Protein AF-A0A3M0X3R6-F1 (afdb_monomer_lite)

Radius of gyration: 21.91 Å; chains: 1; bounding box: 37×31×59 Å

Foldseek 3Di:
DFDWDKDKDKFKAQPVPRHGADFQVVVCVVPVDRLVRSVVRCVVVVHDGPSDIDIDIDIDIHTDDDPDDPDDDDLCCQQAPVHPDPVVVVPHDPVVNCVSHPDD

Secondary structure (DSSP, 8-state):
---EEEEEEEEEE-TTT-PBPP--HHHHHHH--HHHHHHHHHHHHT----S--EEEEEEEEEE--S---SSPPPHHHHHSTT-S--TTTTT--HHHHHHHT---

pLDDT: mean 94.92, std 5.3, range [57.5, 98.25]

Structure (mmCIF, N/CA/C/O backbone):
data_AF-A0A3M0X3R6-F1
#
_entry.id   AF-A0A3M0X3R6-F1
#
loop_
_atom_site.group_PDB
_atom_site.id
_atom_site.type_symbol
_atom_site.label_atom_id
_atom_site.label_alt_id
_atom_site.label_comp_id
_atom_site.label_asym_id
_atom_site.label_entity_id
_atom_site.label_seq_id
_atom_site.pdbx_PDB_ins_code
_atom_site.Cartn_x
_atom_site.Cartn_y
_atom_site.Cartn_z
_atom_site.occupancy
_atom_site.B_iso_or_equiv
_atom_site.auth_seq_id
_atom_site.auth_comp_id
_atom_site.auth_asym_id
_atom_site.auth_atom_id
_atom_site.pdbx_PDB_model_num
ATOM 1 N N . ILE A 1 1 ? 15.695 2.753 -9.890 1.00 92.12 1 ILE A N 1
ATOM 2 C CA . ILE A 1 1 ? 14.445 1.977 -10.083 1.00 92.12 1 ILE A CA 1
ATOM 3 C C . ILE A 1 1 ? 14.528 0.767 -9.162 1.00 92.12 1 ILE A C 1
ATOM 5 O O . ILE A 1 1 ? 15.503 0.037 -9.269 1.00 92.12 1 ILE A O 1
ATOM 9 N N . TYR A 1 2 ? 13.578 0.590 -8.241 1.00 94.44 2 TYR A N 1
ATOM 10 C CA . TYR A 1 2 ? 13.553 -0.523 -7.279 1.00 94.44 2 TYR A CA 1
ATOM 11 C C . TYR A 1 2 ? 12.174 -1.198 -7.283 1.00 94.44 2 TYR A C 1
ATOM 13 O O . TYR A 1 2 ? 11.183 -0.509 -7.530 1.00 94.44 2 TYR A O 1
ATOM 21 N N . PRO A 1 3 ? 12.083 -2.513 -7.010 1.00 94.25 3 PRO A N 1
ATOM 22 C CA . PRO A 1 3 ? 10.807 -3.213 -6.950 1.00 94.25 3 PRO A CA 1
ATOM 23 C C . PRO A 1 3 ? 10.100 -2.992 -5.605 1.00 94.25 3 PRO A C 1
ATOM 25 O O . PRO A 1 3 ? 10.687 -3.159 -4.533 1.00 94.25 3 PRO A O 1
ATOM 28 N N . PHE A 1 4 ? 8.804 -2.691 -5.666 1.00 96.69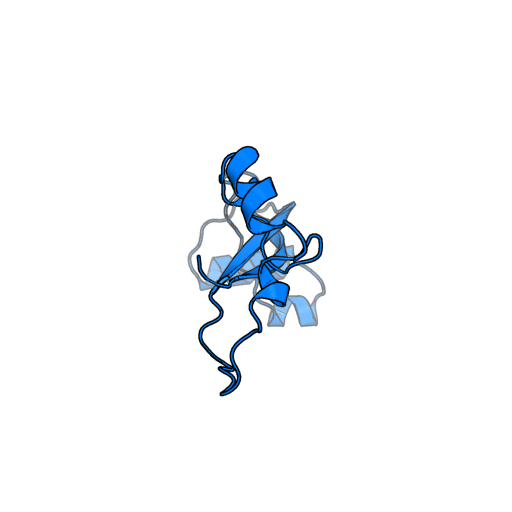 4 PHE A N 1
ATOM 29 C CA . PHE A 1 4 ? 7.925 -2.594 -4.503 1.00 96.69 4 PHE A CA 1
ATOM 30 C C . PHE A 1 4 ? 6.688 -3.468 -4.705 1.00 96.69 4 PHE A C 1
ATOM 32 O O . PHE A 1 4 ? 6.112 -3.512 -5.791 1.00 96.69 4 PHE A O 1
ATOM 39 N N . LYS A 1 5 ? 6.247 -4.135 -3.638 1.00 96.62 5 LYS A N 1
ATOM 40 C CA . LYS A 1 5 ? 4.929 -4.756 -3.555 1.00 96.62 5 LYS A CA 1
ATOM 41 C C . LYS A 1 5 ? 3.915 -3.682 -3.174 1.00 96.62 5 LYS A C 1
ATOM 43 O O . LYS A 1 5 ? 3.994 -3.115 -2.084 1.00 96.62 5 LYS A O 1
ATOM 48 N N . LEU A 1 6 ? 2.958 -3.443 -4.064 1.00 96.75 6 LEU A N 1
ATOM 49 C CA . LEU A 1 6 ? 1.802 -2.593 -3.808 1.00 96.75 6 LEU A CA 1
ATOM 50 C C . LEU A 1 6 ? 0.762 -3.368 -2.995 1.00 96.75 6 LEU A C 1
ATOM 52 O O . LEU A 1 6 ? 0.355 -4.460 -3.389 1.00 96.75 6 LEU A O 1
ATOM 56 N N . THR A 1 7 ? 0.312 -2.799 -1.882 1.00 97.88 7 THR A N 1
ATOM 57 C CA . THR A 1 7 ? -0.769 -3.359 -1.066 1.00 97.88 7 THR A CA 1
ATOM 58 C C . THR A 1 7 ? -1.832 -2.289 -0.843 1.00 97.88 7 THR A C 1
ATOM 60 O O . THR A 1 7 ? -1.527 -1.227 -0.307 1.00 97.88 7 THR A O 1
ATOM 63 N N . ARG A 1 8 ? -3.072 -2.563 -1.261 1.00 97.62 8 ARG A N 1
ATOM 64 C CA . ARG A 1 8 ? -4.239 -1.711 -0.993 1.00 97.62 8 ARG A CA 1
ATOM 65 C C . ARG A 1 8 ? -5.055 -2.339 0.125 1.00 97.62 8 ARG A C 1
ATOM 67 O O . ARG A 1 8 ? -5.419 -3.510 0.029 1.00 97.62 8 ARG A O 1
ATOM 74 N N . VAL A 1 9 ? -5.293 -1.582 1.187 1.00 96.06 9 VAL A N 1
ATOM 75 C CA . VAL A 1 9 ? -6.017 -2.038 2.380 1.00 96.06 9 VAL A CA 1
ATOM 76 C C . VAL A 1 9 ? -7.015 -0.988 2.822 1.00 96.06 9 VAL A C 1
ATOM 78 O O . VAL A 1 9 ? -6.779 0.202 2.656 1.00 96.06 9 VAL A O 1
ATOM 81 N N . VAL A 1 10 ? -8.116 -1.430 3.421 1.00 96.31 10 VAL A N 1
ATOM 82 C CA . VAL A 1 10 ? -9.063 -0.543 4.097 1.00 96.31 10 VAL A CA 1
ATOM 83 C C . VAL A 1 10 ? -8.79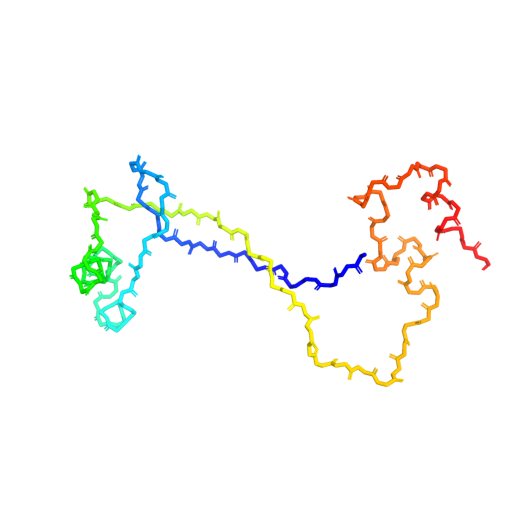7 -0.633 5.591 1.00 96.31 10 VAL A C 1
ATOM 85 O O . VAL A 1 10 ? -8.890 -1.718 6.164 1.00 96.31 10 VAL A O 1
ATOM 88 N N . LEU A 1 11 ? -8.454 0.492 6.211 1.00 96.75 11 LEU A N 1
ATOM 89 C CA . LEU A 1 11 ? -8.145 0.580 7.637 1.00 96.75 11 LEU A CA 1
ATOM 90 C C . LEU A 1 11 ? -9.068 1.596 8.325 1.00 96.75 11 LEU A C 1
ATOM 92 O O . LEU A 1 11 ? -9.545 2.523 7.661 1.00 96.75 11 LEU A O 1
ATOM 96 N N . PRO A 1 12 ? -9.348 1.429 9.631 1.00 97.19 12 PRO A N 1
ATOM 97 C CA . PRO A 1 12 ? -10.056 2.442 10.392 1.00 97.19 12 PRO A CA 1
ATOM 98 C C . PRO A 1 12 ? -9.150 3.651 10.628 1.00 97.19 12 PRO A C 1
ATOM 100 O O . PRO A 1 12 ? -7.980 3.505 10.991 1.00 97.19 12 PRO A O 1
ATOM 103 N N . VAL A 1 13 ? -9.704 4.844 10.456 1.00 97.50 13 VAL A N 1
ATOM 104 C CA . VAL A 1 13 ? -9.031 6.105 10.777 1.00 97.50 13 VAL A CA 1
ATOM 105 C C . VAL A 1 13 ? -9.891 6.948 11.702 1.00 97.50 13 VAL A C 1
ATOM 107 O O . VAL A 1 13 ? -11.117 6.819 11.698 1.00 97.50 13 VAL A O 1
ATOM 110 N N . ASP A 1 14 ? -9.249 7.794 12.497 1.00 97.06 14 ASP A N 1
ATOM 111 C CA . ASP A 1 14 ? -9.943 8.809 13.280 1.00 97.06 14 ASP A CA 1
ATOM 112 C C . ASP A 1 14 ? -10.317 9.973 12.346 1.00 97.06 14 ASP A C 1
ATOM 114 O O . ASP A 1 14 ? -9.422 10.572 11.743 1.00 97.06 14 ASP A O 1
ATOM 118 N N . PRO A 1 15 ? -11.608 10.301 12.174 1.00 96.88 15 PRO A N 1
ATOM 119 C CA . PRO A 1 15 ? -12.020 11.345 11.240 1.00 96.88 15 PRO A CA 1
ATOM 120 C C . PRO A 1 15 ? -11.568 12.751 11.662 1.00 96.88 15 PRO A C 1
ATOM 122 O O . PRO A 1 15 ? -11.547 13.647 10.821 1.00 96.88 15 PRO A O 1
ATOM 125 N N . GLU A 1 16 ? -11.206 12.975 12.931 1.00 95.81 16 GLU A N 1
ATOM 126 C CA . GLU A 1 16 ? -10.813 14.310 13.402 1.00 95.81 16 GLU A CA 1
ATOM 127 C C . GLU A 1 16 ? -9.377 14.681 13.014 1.00 95.81 16 GLU A C 1
ATOM 129 O O . GLU A 1 16 ? -9.102 15.841 12.712 1.00 95.81 16 GLU A O 1
ATOM 134 N N . ASN A 1 17 ? -8.459 13.712 12.994 1.00 94.00 17 ASN A N 1
ATOM 135 C CA . ASN A 1 17 ? -7.042 13.951 12.689 1.00 94.00 17 ASN A CA 1
ATOM 136 C C . ASN A 1 17 ? -6.520 13.143 11.483 1.00 94.00 17 ASN A C 1
ATOM 138 O O . ASN A 1 17 ? -5.412 13.388 11.008 1.00 94.00 17 ASN A O 1
ATOM 142 N N . GLY A 1 18 ? -7.311 12.205 10.957 1.00 93.38 18 GLY A N 1
ATOM 143 C CA . GLY A 1 18 ? -6.969 11.361 9.815 1.00 93.38 18 GLY A CA 1
ATOM 144 C C . GLY A 1 18 ? -5.965 10.243 10.113 1.00 93.38 18 GLY A C 1
ATOM 145 O O . GLY A 1 18 ? -5.514 9.583 9.171 1.00 93.38 18 GLY A O 1
ATOM 146 N N . GLU A 1 19 ? -5.596 10.021 11.377 1.00 94.62 19 GLU A N 1
ATOM 147 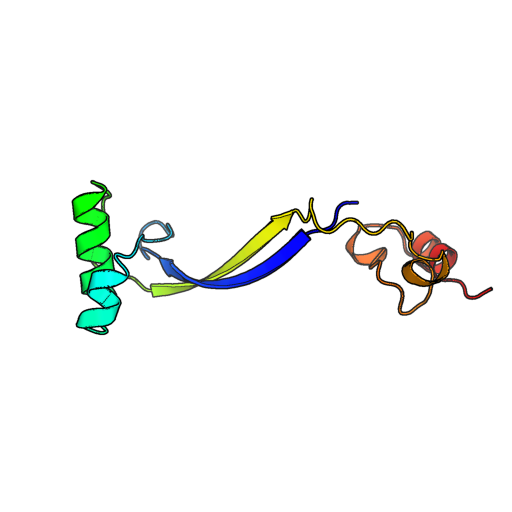C CA . GLU A 1 19 ? -4.642 8.989 11.774 1.00 94.62 19 GLU A CA 1
ATOM 148 C C . GLU A 1 19 ? -5.246 7.586 11.697 1.00 94.62 19 GLU A C 1
ATOM 150 O O . GLU A 1 19 ? -6.415 7.360 12.007 1.00 94.62 19 GLU A O 1
ATOM 155 N N . VAL A 1 20 ? -4.413 6.606 11.338 1.00 96.50 20 VAL A N 1
ATOM 156 C CA . VAL A 1 20 ? -4.795 5.190 11.372 1.00 96.50 20 VAL A CA 1
ATOM 157 C C . VAL A 1 20 ? -4.951 4.728 12.816 1.00 96.50 20 VAL A C 1
ATOM 159 O O . VAL A 1 20 ? -4.015 4.809 13.621 1.00 96.50 20 VAL A O 1
ATOM 162 N N . LEU A 1 21 ? -6.130 4.190 13.121 1.00 97.44 21 LEU A N 1
ATOM 163 C CA . LEU A 1 21 ? -6.469 3.685 14.441 1.00 97.44 21 LEU A CA 1
ATOM 164 C C . LEU A 1 21 ? -5.970 2.243 14.615 1.00 97.44 21 LEU A C 1
ATOM 166 O O . LEU A 1 21 ? -6.170 1.399 13.735 1.00 97.44 21 LEU A O 1
ATOM 170 N N . PRO A 1 22 ? -5.325 1.921 15.750 1.00 97.12 22 PRO A N 1
ATOM 171 C CA . PRO A 1 22 ? -4.948 0.551 16.053 1.00 97.12 22 PRO A CA 1
ATOM 172 C C . PRO A 1 22 ? -6.193 -0.280 16.388 1.00 97.12 22 PRO A C 1
ATOM 174 O O . PRO A 1 22 ? -7.181 0.233 16.905 1.00 97.12 22 PRO A O 1
ATOM 177 N N . MET A 1 23 ? -6.127 -1.592 16.157 1.00 97.12 23 MET A N 1
ATOM 178 C CA . MET A 1 23 ? -7.195 -2.526 16.522 1.00 97.12 23 MET A CA 1
ATOM 179 C C . MET A 1 23 ? -6.651 -3.702 17.326 1.00 97.12 23 MET A C 1
ATOM 181 O O . MET A 1 23 ? -5.658 -4.328 16.948 1.00 97.12 23 MET A O 1
ATOM 185 N N . LYS A 1 24 ? -7.358 -4.080 18.395 1.00 97.56 24 LYS A N 1
ATOM 186 C CA . LYS A 1 24 ? -7.105 -5.330 19.110 1.00 97.56 24 LYS A CA 1
ATOM 187 C C . LYS A 1 24 ? -7.853 -6.461 18.410 1.00 97.56 24 LYS A C 1
ATOM 189 O O . LYS A 1 24 ? -9.015 -6.727 18.711 1.00 97.56 24 LYS A O 1
ATOM 194 N N . LEU A 1 25 ? -7.180 -7.152 17.488 1.00 96.94 25 LEU A N 1
ATOM 195 C CA . LEU A 1 25 ? -7.807 -8.203 16.673 1.00 96.94 25 LEU A CA 1
ATOM 196 C C . LEU A 1 25 ? -8.456 -9.320 17.505 1.00 96.94 25 LEU A C 1
ATOM 198 O O . LEU A 1 25 ? -9.491 -9.840 17.112 1.00 96.94 25 LEU A O 1
ATOM 202 N N . SER A 1 26 ? -7.922 -9.649 18.686 1.00 97.50 26 SER A N 1
ATOM 203 C CA . SER A 1 26 ? -8.534 -10.655 19.567 1.00 97.50 26 SER A CA 1
ATOM 204 C C . SER A 1 26 ? -9.880 -10.233 20.165 1.00 97.50 26 SER A C 1
ATOM 206 O O . SER A 1 26 ? -10.666 -11.104 20.529 1.00 97.50 26 SER A O 1
ATOM 208 N N . VAL A 1 27 ? -10.156 -8.930 20.279 1.00 98.00 27 VAL A N 1
ATOM 209 C CA . VAL A 1 27 ? -11.484 -8.417 20.651 1.00 98.00 27 VAL A CA 1
ATOM 210 C C . VAL A 1 27 ? -12.405 -8.499 19.445 1.00 98.00 27 VAL A C 1
ATOM 212 O O . VAL A 1 27 ? -13.471 -9.097 19.546 1.00 98.00 27 VAL A O 1
ATOM 215 N N . TYR A 1 28 ? -11.944 -8.009 18.291 1.00 97.56 28 TYR A N 1
ATOM 216 C CA . TYR A 1 28 ? -12.711 -8.062 17.047 1.00 97.56 28 TYR A CA 1
ATOM 217 C C . TYR A 1 28 ? -13.136 -9.491 16.683 1.00 97.56 28 TYR A C 1
ATOM 219 O O . TYR A 1 28 ? -14.298 -9.726 16.382 1.00 97.56 28 TYR A O 1
ATOM 227 N N . TYR A 1 29 ? -12.241 -10.477 16.780 1.00 97.81 29 TYR A N 1
ATOM 228 C CA . TYR A 1 29 ? -12.571 -11.875 16.479 1.00 97.81 29 TYR A CA 1
ATOM 229 C C . TYR A 1 29 ? -13.570 -12.509 17.455 1.00 97.81 29 TYR A C 1
ATOM 231 O O . TYR A 1 29 ? -14.126 -13.557 17.139 1.00 97.81 29 TYR A O 1
ATOM 239 N N . LYS A 1 30 ? -13.807 -11.904 18.625 1.00 97.44 30 LYS A N 1
ATOM 240 C CA . LYS A 1 30 ? -14.820 -12.366 19.584 1.00 97.44 30 LYS A CA 1
ATOM 241 C C . LYS A 1 30 ? -16.152 -11.638 19.428 1.00 97.44 30 LYS A C 1
ATOM 243 O O . LYS A 1 30 ? -17.186 -12.279 19.561 1.00 97.44 30 LYS A O 1
ATOM 248 N N . SER A 1 31 ? -16.132 -10.324 19.195 1.00 96.69 31 SER A N 1
ATOM 249 C CA . SER A 1 31 ? -17.347 -9.496 19.165 1.00 96.69 31 SER A CA 1
ATOM 250 C C . SER A 1 31 ? -17.867 -9.192 17.760 1.00 96.69 31 SER A C 1
ATOM 252 O O . SER A 1 31 ? -19.052 -8.929 17.596 1.00 96.69 31 SER A O 1
ATOM 254 N N . GLY A 1 32 ? -16.994 -9.181 16.751 1.00 95.94 32 GLY A N 1
ATOM 255 C CA . GLY A 1 32 ? -17.282 -8.634 15.424 1.00 95.94 32 GLY A CA 1
ATOM 256 C C . GLY A 1 32 ? -17.353 -7.101 15.376 1.00 95.94 32 GLY A C 1
ATOM 257 O O . GLY A 1 32 ? -17.580 -6.544 14.302 1.00 95.94 32 GLY A O 1
ATOM 258 N N . ASP A 1 33 ? -17.133 -6.409 16.500 1.00 96.94 33 ASP A N 1
ATOM 259 C CA . ASP A 1 33 ? -17.259 -4.954 16.615 1.00 96.94 33 ASP A CA 1
ATOM 260 C C . ASP A 1 33 ? -15.891 -4.259 16.484 1.00 96.94 33 ASP A C 1
ATOM 262 O O . ASP A 1 33 ? -14.936 -4.537 17.217 1.00 96.94 33 ASP A O 1
ATOM 266 N N . VAL A 1 34 ? -15.787 -3.351 15.511 1.00 96.44 34 VAL A N 1
ATOM 267 C CA . VAL A 1 34 ? -14.561 -2.589 15.227 1.00 96.44 34 VAL A CA 1
ATOM 268 C C . VAL A 1 34 ? -14.309 -1.517 16.290 1.00 96.44 34 VAL A C 1
ATOM 270 O O . VAL A 1 34 ? -13.161 -1.311 16.681 1.00 96.44 34 VAL A O 1
ATOM 273 N N . SER A 1 35 ? -15.359 -0.865 16.786 1.00 97.31 35 SER A N 1
ATOM 274 C CA . SER A 1 35 ? -15.271 0.202 17.786 1.00 97.31 35 SER A CA 1
ATOM 275 C C . SER A 1 35 ? -14.741 -0.333 19.115 1.00 97.31 35 SER A C 1
ATOM 277 O O . SER A 1 35 ? -13.853 0.280 19.702 1.00 97.31 35 SER A O 1
ATOM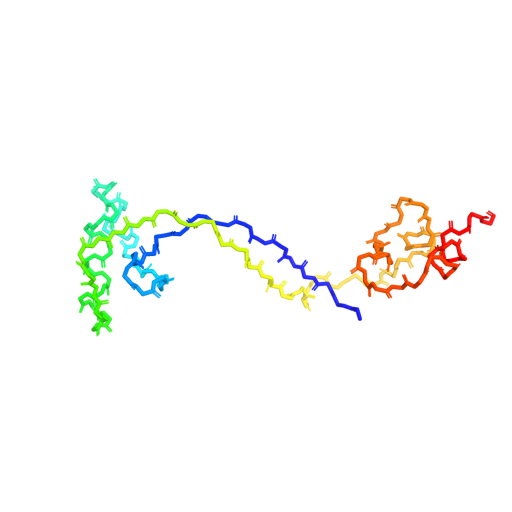 279 N N . ASP A 1 36 ? -15.199 -1.507 19.558 1.00 97.38 36 ASP A N 1
ATOM 280 C CA . ASP A 1 36 ? -14.683 -2.169 20.763 1.00 97.38 36 ASP A CA 1
ATOM 281 C C . ASP A 1 36 ? -13.201 -2.540 20.621 1.00 97.38 36 ASP A C 1
ATOM 283 O O . ASP A 1 36 ? -12.399 -2.352 21.545 1.00 97.38 36 ASP A O 1
ATOM 287 N N . ALA A 1 37 ? -12.812 -3.036 19.443 1.00 98.25 37 ALA A N 1
ATOM 288 C CA . ALA A 1 37 ? -11.431 -3.399 19.151 1.00 98.25 37 ALA A CA 1
ATOM 289 C C . ALA A 1 37 ? -10.497 -2.179 19.111 1.00 98.25 37 ALA A C 1
ATOM 291 O O . ALA A 1 37 ? -9.366 -2.270 19.601 1.00 98.25 37 ALA A O 1
ATOM 292 N N . ILE A 1 38 ? -10.960 -1.051 18.560 1.00 98.06 38 ILE A N 1
ATOM 293 C CA . ILE A 1 38 ? -10.242 0.231 18.565 1.00 98.06 38 ILE A CA 1
ATOM 294 C C . ILE A 1 38 ? -10.137 0.761 19.991 1.00 98.06 38 ILE A C 1
ATOM 296 O O . ILE A 1 38 ? -9.034 1.031 20.462 1.00 98.06 38 ILE A O 1
ATOM 300 N N . LYS A 1 39 ? -11.263 0.838 20.713 1.00 97.62 39 LYS A N 1
ATOM 301 C CA . LYS A 1 39 ? -11.318 1.321 22.098 1.00 97.62 39 LYS A CA 1
ATOM 302 C C . LYS A 1 39 ? -10.296 0.605 22.968 1.00 97.62 39 LYS A C 1
ATOM 304 O O . LYS A 1 39 ? -9.503 1.253 23.649 1.00 97.62 39 LYS A O 1
ATOM 309 N N . LYS A 1 40 ? -10.283 -0.731 22.910 1.00 98.06 40 LYS A N 1
ATOM 310 C CA . LYS A 1 40 ? -9.356 -1.553 23.690 1.00 98.06 40 LYS A CA 1
ATOM 311 C C . LYS A 1 40 ? -7.899 -1.310 23.297 1.00 98.06 40 LYS A C 1
ATOM 313 O O . LYS A 1 40 ? -7.054 -1.207 24.182 1.00 98.06 40 LYS A O 1
ATOM 318 N N . ALA A 1 41 ? -7.598 -1.202 22.003 1.00 97.81 41 ALA A N 1
ATOM 319 C CA . ALA A 1 41 ? -6.238 -0.943 21.536 1.00 97.81 41 ALA A CA 1
ATOM 320 C C . ALA A 1 41 ? -5.736 0.451 21.934 1.00 97.81 41 ALA A C 1
ATOM 322 O O . ALA A 1 41 ? -4.626 0.567 22.444 1.00 97.81 41 ALA A O 1
ATOM 323 N N . CYS A 1 42 ? -6.549 1.493 21.752 1.00 97.12 42 CYS A N 1
ATOM 324 C CA . CYS A 1 42 ? -6.198 2.858 22.139 1.00 97.12 42 CYS A CA 1
ATOM 325 C C . CYS A 1 42 ? -5.967 2.974 23.651 1.00 97.12 42 CYS A C 1
ATOM 327 O O . CYS A 1 42 ? -4.969 3.557 24.066 1.00 97.12 42 CYS A O 1
ATOM 329 N N . GLN A 1 43 ? -6.820 2.343 24.469 1.00 97.00 43 GLN A N 1
ATOM 330 C CA . GLN A 1 43 ? -6.640 2.283 25.924 1.00 97.00 43 GLN A CA 1
ATOM 331 C C . GLN A 1 43 ? -5.332 1.587 26.333 1.00 97.00 43 GLN A C 1
ATOM 333 O O . GLN A 1 43 ? -4.620 2.099 27.190 1.00 97.00 43 GLN A O 1
ATOM 338 N N . GLU A 1 44 ? -4.996 0.441 25.729 1.00 97.81 44 GLU A N 1
ATOM 339 C CA . GLU A 1 44 ? -3.761 -0.301 26.043 1.00 97.81 44 GLU A CA 1
ATOM 340 C C . GLU A 1 44 ? -2.491 0.424 25.577 1.00 97.81 44 GLU A C 1
ATOM 342 O O . GLU A 1 44 ? -1.453 0.314 26.223 1.00 97.81 44 GLU A O 1
ATOM 347 N N . LEU A 1 45 ? -2.568 1.161 24.466 1.00 97.06 45 LEU A N 1
ATOM 348 C CA . LEU A 1 45 ? -1.440 1.895 23.887 1.00 97.06 45 LEU A CA 1
ATOM 349 C C . LEU A 1 45 ? -1.314 3.334 24.408 1.00 97.06 45 LEU A C 1
ATOM 351 O O . LEU A 1 45 ? -0.394 4.038 23.999 1.00 97.06 45 LEU A O 1
ATOM 355 N N . GLY A 1 46 ? -2.240 3.795 25.256 1.00 95.56 46 GLY A N 1
ATOM 356 C CA . GLY A 1 46 ? -2.287 5.187 25.711 1.00 95.56 46 GLY A CA 1
ATOM 357 C C . GLY A 1 46 ? -2.494 6.192 24.572 1.00 95.56 46 GLY A C 1
ATOM 358 O O . GLY A 1 46 ? -2.017 7.322 24.657 1.00 95.56 46 GLY A O 1
ATOM 359 N N . ARG A 1 47 ? -3.162 5.783 23.485 1.00 94.81 47 ARG A N 1
ATOM 360 C CA . ARG A 1 47 ? -3.423 6.638 22.320 1.00 94.81 47 ARG A CA 1
ATOM 361 C C . ARG A 1 47 ? -4.762 7.372 22.468 1.00 94.81 47 ARG A C 1
ATOM 363 O O . ARG A 1 47 ? -5.754 6.723 22.809 1.00 94.81 47 ARG A O 1
ATOM 370 N N . PRO A 1 48 ? -4.821 8.687 22.188 1.00 93.06 48 PRO A N 1
ATOM 371 C CA . PRO A 1 48 ? -6.084 9.413 22.142 1.00 93.06 48 PRO A CA 1
ATOM 372 C C . PRO A 1 48 ? -6.948 8.914 20.977 1.00 93.06 48 PRO A C 1
ATOM 374 O O . PRO A 1 48 ? -6.434 8.477 19.949 1.00 93.06 48 PRO A O 1
ATOM 377 N N . TRP A 1 49 ? -8.266 8.971 21.154 1.00 95.19 49 TRP A N 1
ATOM 378 C CA . TRP A 1 49 ? -9.247 8.605 20.136 1.00 95.19 49 TRP A CA 1
ATOM 379 C C . TRP A 1 49 ? -10.498 9.472 20.296 1.00 95.19 49 TRP A C 1
ATOM 381 O O . TRP A 1 49 ? -11.013 9.583 21.410 1.00 95.19 49 TRP A O 1
ATOM 391 N N . SER A 1 50 ? -11.008 10.037 19.198 1.00 95.38 50 SER A N 1
ATOM 392 C CA . SER A 1 50 ? -12.227 10.868 19.170 1.00 95.38 50 SER A CA 1
ATOM 393 C C . SER A 1 50 ? -13.519 10.112 19.512 1.00 95.38 50 SER A C 1
ATOM 395 O O . SER A 1 50 ? -14.582 10.709 19.687 1.00 95.38 50 SER A O 1
ATOM 397 N N . GLY A 1 51 ? -13.460 8.779 19.588 1.00 95.94 51 GLY A N 1
ATOM 398 C CA . GLY A 1 51 ? -14.628 7.917 19.783 1.00 95.94 51 GLY A CA 1
ATOM 399 C C . GLY A 1 51 ? -15.385 7.603 18.489 1.00 95.94 51 GLY A C 1
ATOM 400 O O . GLY A 1 51 ? -16.386 6.889 18.531 1.00 95.94 51 GLY A O 1
ATOM 401 N N . LYS A 1 52 ? -14.912 8.096 17.337 1.00 97.06 52 LYS A N 1
ATOM 402 C CA . LYS A 1 52 ? -15.458 7.797 16.007 1.00 97.06 52 LYS A CA 1
ATOM 403 C C . LYS A 1 52 ? -14.393 7.168 15.123 1.00 97.06 52 LYS A C 1
ATOM 405 O O . LYS A 1 52 ? -13.200 7.370 15.323 1.00 97.06 52 LYS A O 1
ATOM 410 N N . TRP A 1 53 ? -14.823 6.402 14.133 1.00 97.62 53 TRP A N 1
ATOM 411 C CA . TRP A 1 53 ? -13.925 5.884 13.112 1.00 97.62 53 TRP A CA 1
ATOM 412 C C . TRP A 1 53 ? -14.635 5.825 11.767 1.00 97.62 53 TRP A C 1
ATOM 414 O O . TRP A 1 53 ? -15.856 5.680 11.698 1.00 97.62 53 TRP A O 1
ATOM 424 N N . GLU A 1 54 ? -13.851 5.899 10.701 1.00 97.75 54 GLU A N 1
ATOM 425 C CA . GLU A 1 54 ? -14.319 5.660 9.341 1.00 97.75 54 GLU A CA 1
ATOM 426 C C . GLU A 1 54 ? -13.368 4.729 8.591 1.00 97.75 54 GLU A C 1
ATOM 428 O O . GLU A 1 54 ? -12.214 4.530 8.976 1.00 97.75 54 GLU A O 1
ATOM 433 N N . LYS A 1 55 ? -13.865 4.125 7.513 1.00 97.50 55 LYS A N 1
ATOM 434 C CA . LYS A 1 55 ? -13.057 3.294 6.622 1.00 97.50 55 LYS A CA 1
ATOM 435 C C . LYS A 1 55 ? -12.298 4.191 5.656 1.00 97.50 55 LYS A C 1
ATOM 437 O O . LYS A 1 55 ? -12.923 4.966 4.940 1.00 97.50 55 LYS A O 1
ATOM 442 N N . LYS A 1 56 ? -10.986 4.000 5.548 1.00 97.38 56 LYS A N 1
ATOM 443 C CA . LYS A 1 56 ? -10.167 4.669 4.536 1.00 97.38 56 LYS A CA 1
ATOM 444 C C . LYS A 1 56 ? -9.319 3.665 3.774 1.00 97.38 56 LYS A C 1
ATOM 446 O O . LYS A 1 56 ? -8.684 2.801 4.379 1.00 97.38 56 LYS A O 1
ATOM 451 N N . GLU A 1 57 ? -9.314 3.775 2.448 1.00 97.25 57 GLU A N 1
ATOM 452 C CA . GLU A 1 57 ? -8.378 3.026 1.611 1.00 97.25 57 GLU A CA 1
ATOM 453 C C . GLU A 1 57 ? -6.980 3.638 1.732 1.00 97.25 57 GLU A C 1
ATOM 455 O O . GLU A 1 57 ? -6.790 4.848 1.602 1.00 97.25 57 GLU A O 1
ATOM 460 N N . ILE A 1 58 ? -5.995 2.788 1.998 1.00 95.44 58 ILE A N 1
ATOM 461 C CA . ILE A 1 58 ? -4.597 3.151 2.170 1.00 95.44 58 ILE A CA 1
ATOM 462 C C . ILE A 1 58 ? -3.762 2.287 1.235 1.00 95.44 58 ILE A C 1
ATOM 464 O O . ILE A 1 58 ? -3.944 1.071 1.132 1.00 95.44 58 ILE A O 1
ATOM 468 N N . THR A 1 59 ? -2.820 2.938 0.559 1.00 96.88 59 THR A N 1
ATOM 469 C CA . THR A 1 59 ? -1.828 2.279 -0.283 1.00 96.88 59 THR A CA 1
ATOM 470 C C . THR A 1 59 ? -0.503 2.187 0.461 1.00 96.88 59 THR A C 1
ATOM 472 O O . THR A 1 59 ? 0.047 3.197 0.896 1.00 96.88 59 THR A O 1
ATOM 475 N N . LEU A 1 60 ? 0.022 0.971 0.577 1.00 96.38 60 LEU A N 1
ATOM 476 C CA . LEU A 1 60 ? 1.314 0.671 1.180 1.00 96.38 60 LEU A CA 1
ATOM 477 C C . LEU A 1 60 ? 2.273 0.147 0.109 1.00 96.38 60 LEU A C 1
ATOM 479 O O . LEU A 1 60 ? 1.909 -0.707 -0.705 1.00 96.38 60 LEU A O 1
ATOM 483 N N . TYR A 1 61 ? 3.512 0.631 0.151 1.00 96.88 61 TYR A N 1
ATOM 484 C CA . TYR A 1 61 ? 4.605 0.167 -0.697 1.00 96.88 61 TYR A CA 1
ATOM 485 C C . TYR A 1 61 ? 5.634 -0.544 0.174 1.00 96.88 61 TYR A C 1
ATOM 487 O O . TYR A 1 61 ? 6.281 0.074 1.016 1.00 96.88 61 TYR A O 1
ATOM 495 N N . THR A 1 62 ? 5.801 -1.849 -0.028 1.00 97.06 62 THR A N 1
ATOM 496 C CA . THR A 1 62 ? 6.817 -2.636 0.682 1.00 97.06 62 THR A CA 1
ATOM 497 C C . THR A 1 62 ? 7.922 -3.015 -0.286 1.00 97.06 62 THR A C 1
ATOM 499 O O . THR A 1 62 ? 7.654 -3.651 -1.304 1.00 97.06 62 THR A O 1
ATOM 502 N N . GLN A 1 63 ? 9.162 -2.631 0.006 1.00 97.19 63 GLN A N 1
ATOM 503 C CA . GLN A 1 63 ? 10.292 -2.966 -0.858 1.00 97.19 63 GLN A CA 1
ATOM 504 C C . GLN A 1 63 ? 10.496 -4.487 -0.926 1.00 97.19 63 GLN A C 1
ATOM 506 O O . GLN A 1 63 ? 10.435 -5.179 0.093 1.00 97.19 63 GLN A O 1
ATOM 511 N N . ILE A 1 64 ? 10.741 -5.014 -2.127 1.00 95.50 64 ILE A N 1
ATOM 512 C CA . ILE A 1 64 ? 11.022 -6.439 -2.330 1.00 95.50 64 ILE A CA 1
ATOM 513 C C . ILE A 1 64 ? 12.539 -6.641 -2.329 1.00 95.50 64 ILE A C 1
ATOM 515 O O . ILE A 1 64 ? 13.208 -6.291 -3.296 1.00 95.50 64 ILE A O 1
ATOM 519 N N . ASN A 1 65 ? 13.063 -7.227 -1.249 1.00 95.19 65 ASN A N 1
ATOM 520 C CA . ASN A 1 65 ? 14.508 -7.420 -1.038 1.00 95.19 65 ASN A CA 1
ATOM 521 C C . ASN A 1 65 ? 14.936 -8.899 -0.917 1.00 95.19 65 ASN A C 1
ATOM 523 O O . ASN A 1 65 ? 16.120 -9.189 -0.794 1.00 95.19 65 ASN A O 1
ATOM 527 N N . HIS A 1 66 ? 13.988 -9.840 -0.952 1.00 93.44 66 HIS A N 1
ATOM 528 C CA . HIS A 1 66 ? 14.233 -11.285 -0.833 1.00 93.44 66 HIS A CA 1
ATOM 529 C C . HIS A 1 66 ? 13.645 -12.037 -2.038 1.00 93.44 66 HIS A C 1
ATOM 531 O O . HIS A 1 66 ? 12.969 -11.439 -2.872 1.00 93.44 66 HIS A O 1
ATOM 537 N N . SER A 1 67 ? 13.859 -13.358 -2.105 1.00 92.69 67 SER A N 1
ATOM 538 C CA . SER A 1 67 ? 13.481 -14.214 -3.249 1.00 92.69 67 SER A CA 1
ATOM 539 C C . SER A 1 67 ? 14.246 -13.880 -4.536 1.00 92.69 67 SER A C 1
ATOM 541 O O . SER A 1 67 ? 13.679 -13.834 -5.627 1.00 92.69 67 SER A O 1
ATOM 543 N N . VAL A 1 68 ? 15.552 -13.629 -4.402 1.00 92.56 68 VAL A N 1
ATOM 544 C CA . VAL A 1 68 ? 16.442 -13.374 -5.540 1.00 92.56 68 VAL A CA 1
ATOM 545 C C . VAL A 1 68 ? 16.627 -14.662 -6.348 1.00 92.56 68 VAL A C 1
ATOM 547 O O . VAL A 1 68 ? 16.926 -15.717 -5.793 1.00 92.56 68 VAL A O 1
ATOM 550 N N . SER A 1 69 ? 16.459 -14.564 -7.666 1.00 91.25 69 SER A N 1
ATOM 551 C CA . SER A 1 69 ? 16.734 -15.642 -8.619 1.00 91.25 69 SER A CA 1
ATOM 552 C C . SER A 1 69 ? 18.159 -15.524 -9.159 1.00 91.25 69 SER A C 1
ATOM 554 O O . SER A 1 69 ? 18.651 -14.418 -9.373 1.00 91.25 69 SER A O 1
ATOM 556 N N . ASN A 1 70 ? 18.805 -16.657 -9.448 1.00 95.06 70 ASN A N 1
ATOM 557 C CA . ASN A 1 70 ? 20.100 -16.682 -10.140 1.00 95.06 70 ASN A CA 1
ATOM 558 C C . ASN A 1 70 ? 19.988 -16.394 -11.650 1.00 95.06 70 ASN A C 1
ATOM 560 O O . ASN A 1 70 ? 21.003 -16.306 -12.338 1.00 95.06 70 ASN A O 1
ATOM 564 N N . LYS A 1 71 ? 18.765 -16.251 -12.169 1.00 94.69 71 LYS A N 1
ATOM 565 C CA . LYS A 1 71 ? 18.488 -15.843 -13.547 1.00 94.69 71 LYS A CA 1
ATOM 566 C C . LYS A 1 71 ? 18.022 -14.393 -13.568 1.00 94.69 71 LYS A C 1
ATOM 568 O O . LYS A 1 71 ? 17.009 -14.059 -12.952 1.00 94.69 71 LYS A O 1
ATOM 573 N N . GLY A 1 72 ? 18.758 -13.557 -14.298 1.00 90.38 72 GLY A N 1
ATOM 574 C CA . GLY A 1 72 ? 18.322 -12.208 -14.648 1.00 90.38 72 GLY A CA 1
ATOM 575 C C . GLY A 1 72 ? 17.204 -12.226 -15.693 1.00 90.38 72 GLY A C 1
ATOM 576 O O . GLY A 1 72 ? 16.994 -13.232 -16.371 1.00 90.38 72 GLY A O 1
ATOM 577 N N . ARG A 1 73 ? 16.500 -11.100 -15.821 1.00 92.00 73 ARG A N 1
ATOM 578 C CA . ARG A 1 73 ? 15.510 -10.887 -16.885 1.00 92.00 73 ARG A CA 1
ATOM 579 C C . ARG A 1 73 ? 16.203 -10.639 -18.220 1.00 92.00 73 ARG A C 1
ATOM 581 O O . ARG A 1 73 ? 17.245 -9.983 -18.259 1.00 92.00 73 ARG A O 1
ATOM 588 N N . ALA A 1 74 ? 15.614 -11.117 -19.309 1.00 94.62 74 ALA A N 1
ATOM 589 C CA . ALA A 1 74 ? 16.056 -10.761 -20.651 1.00 94.62 74 ALA A CA 1
ATOM 590 C C . ALA A 1 74 ? 15.725 -9.289 -20.965 1.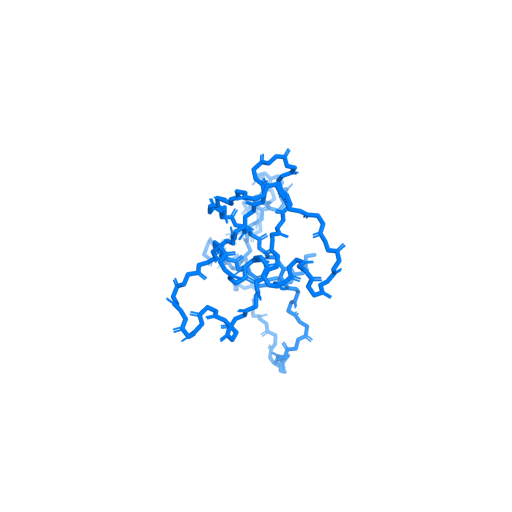00 94.62 74 ALA A C 1
ATOM 592 O O . ALA A 1 74 ? 14.781 -8.718 -20.420 1.00 94.62 74 ALA A O 1
ATOM 593 N N . CYS A 1 75 ? 16.484 -8.654 -21.866 1.00 93.56 75 CYS A N 1
ATOM 594 C CA . CYS A 1 75 ? 16.299 -7.232 -22.186 1.00 93.56 75 CYS A CA 1
ATOM 595 C C . CYS A 1 75 ? 14.869 -6.910 -22.658 1.00 93.56 75 CYS A C 1
ATOM 597 O O . CYS A 1 75 ? 14.299 -5.894 -22.265 1.00 93.56 75 CYS A O 1
ATOM 599 N N . ASN A 1 76 ? 14.268 -7.786 -23.466 1.00 93.62 76 ASN A N 1
ATOM 600 C CA . ASN A 1 76 ? 12.914 -7.617 -23.998 1.00 93.62 76 ASN A CA 1
ATOM 601 C C . ASN A 1 76 ? 11.813 -7.716 -22.930 1.00 93.62 76 ASN A C 1
ATOM 603 O O . ASN A 1 76 ? 10.720 -7.205 -23.157 1.00 93.62 76 ASN A O 1
ATOM 607 N N . GLU A 1 77 ? 12.083 -8.294 -21.755 1.00 94.44 77 GLU A N 1
ATOM 608 C CA . GLU A 1 77 ? 11.131 -8.265 -20.636 1.00 94.44 77 GLU A CA 1
ATOM 609 C C . GLU A 1 77 ? 10.923 -6.845 -20.096 1.00 94.44 77 GLU A C 1
ATOM 611 O O . GLU A 1 77 ? 9.879 -6.564 -19.520 1.00 94.44 77 GLU A O 1
ATOM 616 N N . CYS A 1 78 ? 11.890 -5.940 -20.286 1.00 94.81 78 CYS A N 1
ATOM 617 C CA . CYS A 1 78 ? 11.764 -4.523 -19.930 1.00 94.81 78 CYS A CA 1
ATOM 618 C C . CYS A 1 78 ? 11.488 -3.635 -21.152 1.00 94.81 78 CYS A C 1
ATOM 620 O O . CYS A 1 78 ? 10.737 -2.671 -21.042 1.00 94.81 78 CYS A O 1
ATOM 622 N N . HIS A 1 79 ? 12.106 -3.946 -22.296 1.00 95.12 79 HIS A N 1
ATOM 623 C CA . HIS A 1 79 ? 12.175 -3.093 -23.492 1.00 95.12 79 HIS A CA 1
ATOM 624 C C . HIS A 1 79 ? 11.167 -3.452 -24.600 1.00 95.12 79 HIS A C 1
ATOM 626 O O . HIS A 1 79 ? 11.353 -3.079 -25.754 1.00 95.12 79 HIS A O 1
ATOM 632 N N . SER A 1 80 ? 10.106 -4.189 -24.277 1.00 92.06 80 SER A N 1
ATOM 633 C CA . SER A 1 80 ? 8.970 -4.416 -25.182 1.00 92.06 80 SER A CA 1
ATOM 634 C C . SER A 1 80 ? 7.822 -3.450 -24.878 1.00 92.06 80 SER A C 1
ATOM 636 O O . SER A 1 80 ? 7.816 -2.774 -23.844 1.00 92.06 80 SER A O 1
ATOM 638 N N . LYS A 1 81 ? 6.828 -3.381 -25.773 1.00 88.69 81 LYS A N 1
ATOM 639 C CA . LYS A 1 81 ? 5.596 -2.611 -25.536 1.00 88.69 81 LYS A CA 1
ATOM 640 C C . LYS A 1 81 ? 4.868 -3.093 -24.278 1.00 88.69 81 LYS A C 1
ATOM 642 O O . LYS A 1 81 ? 4.397 -2.267 -23.502 1.00 88.69 81 LYS A O 1
ATOM 647 N N . GLU A 1 82 ? 4.866 -4.404 -24.050 1.00 89.00 82 GLU A N 1
ATOM 648 C CA . GLU A 1 82 ? 4.294 -5.088 -22.886 1.00 89.00 82 GLU A CA 1
ATOM 649 C C . GLU A 1 82 ? 5.335 -5.357 -21.782 1.00 89.00 82 GLU A C 1
ATOM 651 O O . GLU A 1 82 ? 5.109 -6.174 -20.887 1.00 89.00 82 GLU A O 1
ATOM 656 N N . GLY A 1 83 ? 6.492 -4.688 -21.838 1.00 92.88 83 GLY A N 1
ATOM 657 C CA . GLY A 1 83 ? 7.562 -4.863 -20.866 1.00 92.88 83 GLY A CA 1
ATOM 658 C C . GLY A 1 83 ? 7.141 -4.450 -19.454 1.00 92.88 83 GLY A C 1
ATOM 659 O O . GLY A 1 83 ? 6.280 -3.595 -19.256 1.00 92.88 83 GLY A O 1
ATOM 660 N N . VAL A 1 84 ? 7.807 -5.008 -18.442 1.00 94.44 84 VAL A N 1
ATOM 661 C CA . VAL A 1 84 ? 7.510 -4.761 -17.017 1.00 94.44 84 VAL A CA 1
ATOM 662 C C . VAL A 1 84 ? 7.739 -3.309 -16.576 1.00 94.44 84 VAL A C 1
ATOM 664 O O . VAL A 1 84 ? 7.395 -2.938 -15.455 1.00 94.44 84 VAL A O 1
ATOM 667 N N . MET A 1 85 ? 8.354 -2.492 -17.435 1.00 95.06 85 MET A N 1
ATOM 668 C CA . MET A 1 85 ? 8.752 -1.123 -17.149 1.00 95.06 85 MET A CA 1
ATOM 669 C C . MET A 1 85 ? 7.779 -0.118 -17.764 1.00 95.06 85 MET A C 1
ATOM 671 O O . MET A 1 85 ? 7.718 0.071 -18.984 1.00 95.06 85 MET A O 1
ATOM 675 N N . ASP A 1 86 ? 7.078 0.616 -16.903 1.00 95.31 86 ASP A N 1
ATOM 676 C CA . ASP A 1 86 ? 6.337 1.803 -17.314 1.00 95.31 86 ASP A CA 1
ATOM 677 C C . ASP A 1 86 ? 7.245 3.042 -17.334 1.00 95.31 86 ASP A C 1
ATOM 679 O O . ASP A 1 86 ? 7.248 3.859 -16.414 1.00 95.31 86 ASP A O 1
ATOM 683 N N . PHE A 1 87 ? 8.056 3.169 -18.388 1.00 96.12 87 PHE A N 1
ATOM 684 C CA . PHE A 1 87 ? 8.999 4.283 -18.543 1.00 96.12 87 PHE A CA 1
ATOM 685 C C . PHE A 1 87 ? 8.315 5.656 -18.523 1.00 96.12 87 PHE A C 1
ATOM 687 O O . PHE A 1 87 ? 8.887 6.609 -17.997 1.00 96.12 87 PHE A O 1
ATOM 694 N N . LYS A 1 88 ? 7.078 5.755 -19.026 1.00 95.44 88 LYS A N 1
ATOM 695 C CA . LYS A 1 88 ? 6.325 7.012 -19.005 1.00 95.44 88 LYS A CA 1
ATOM 696 C C . LYS A 1 88 ? 5.965 7.405 -17.574 1.00 95.44 88 LYS A C 1
ATOM 698 O O . LYS A 1 88 ? 6.258 8.524 -17.163 1.00 95.44 88 LYS A O 1
ATOM 703 N N . SER A 1 89 ? 5.420 6.475 -16.788 1.00 95.94 89 SER A N 1
ATOM 704 C CA . SER A 1 89 ? 5.112 6.721 -15.368 1.00 95.94 89 SER A CA 1
ATOM 705 C C . SER A 1 89 ? 6.360 6.945 -14.505 1.00 95.94 89 SER A C 1
ATOM 707 O O . SER A 1 89 ? 6.274 7.553 -13.441 1.00 95.94 89 SER A O 1
ATOM 709 N N . LEU A 1 90 ? 7.531 6.495 -14.963 1.00 95.94 90 LEU A N 1
ATOM 710 C CA . LEU A 1 90 ? 8.825 6.788 -14.340 1.00 95.94 90 LEU A CA 1
ATOM 711 C C . LEU A 1 90 ? 9.394 8.168 -14.712 1.00 95.94 90 LEU A C 1
ATOM 713 O O . LEU A 1 90 ? 10.452 8.532 -14.202 1.00 95.94 90 LEU A O 1
ATOM 717 N N . GLY A 1 91 ? 8.717 8.930 -15.576 1.00 97.38 91 GLY A N 1
ATOM 718 C CA . GLY A 1 91 ? 9.105 10.291 -15.949 1.00 97.38 91 GLY A CA 1
ATOM 719 C C . GLY A 1 91 ? 10.092 10.389 -17.115 1.00 97.38 91 GLY A C 1
ATOM 720 O O . GLY A 1 91 ? 10.699 11.442 -17.299 1.00 97.38 91 GLY A O 1
ATOM 721 N N . TYR A 1 92 ? 10.275 9.326 -17.904 1.00 97.12 92 TYR A N 1
ATOM 722 C CA . TYR A 1 92 ? 11.077 9.404 -19.129 1.00 97.12 92 TYR A CA 1
ATOM 723 C C . TYR A 1 92 ? 10.320 10.191 -20.217 1.00 97.12 92 TYR A C 1
ATOM 725 O O . TYR A 1 92 ? 9.099 10.042 -20.322 1.00 97.12 92 TYR A O 1
ATOM 733 N N . PRO A 1 93 ? 11.013 10.995 -21.048 1.00 97.81 93 PRO A N 1
ATOM 734 C CA . PRO A 1 93 ? 10.380 11.729 -22.142 1.00 97.81 93 PRO A CA 1
ATOM 735 C C . PRO A 1 93 ? 9.914 10.785 -23.263 1.00 97.81 93 PRO A C 1
ATOM 737 O O . PRO A 1 93 ? 10.434 9.678 -23.415 1.00 97.81 93 PRO A O 1
ATOM 740 N N . ASP A 1 94 ? 8.913 11.207 -24.044 1.00 96.12 94 ASP A N 1
ATOM 741 C CA . ASP A 1 94 ? 8.225 10.334 -25.009 1.00 96.12 94 ASP A CA 1
ATOM 742 C C . ASP A 1 94 ? 9.167 9.771 -26.096 1.00 96.12 94 ASP A C 1
ATOM 744 O O . ASP A 1 94 ? 9.030 8.614 -26.494 1.00 96.12 94 ASP A O 1
ATOM 748 N N . ASP A 1 95 ? 10.157 10.542 -26.553 1.00 96.69 95 ASP A N 1
ATOM 749 C CA . ASP A 1 95 ? 11.182 10.087 -27.503 1.00 96.69 95 ASP A CA 1
ATOM 750 C C . ASP A 1 95 ? 12.019 8.932 -26.929 1.00 96.69 95 ASP A C 1
ATOM 752 O O . ASP A 1 95 ? 12.232 7.916 -27.599 1.00 96.69 95 ASP A O 1
ATOM 756 N N . MET A 1 96 ? 12.401 9.034 -25.655 1.00 95.81 96 MET A N 1
ATOM 757 C CA . MET A 1 96 ? 13.098 7.978 -24.927 1.00 95.81 96 MET A CA 1
ATOM 758 C C . MET A 1 96 ? 12.201 6.772 -24.674 1.00 95.81 96 MET A C 1
ATOM 760 O O . MET A 1 96 ? 12.657 5.646 -24.849 1.00 95.81 96 MET A O 1
ATOM 764 N N . VAL A 1 97 ? 10.931 6.962 -24.306 1.00 95.56 97 VAL A N 1
ATOM 765 C CA . VAL A 1 97 ? 9.982 5.846 -24.146 1.00 95.56 97 VAL A CA 1
ATOM 766 C C . VAL A 1 97 ? 9.852 5.067 -25.458 1.00 95.56 97 VAL A C 1
ATOM 768 O O . VAL A 1 97 ? 9.924 3.837 -25.450 1.00 95.56 97 VAL A O 1
ATOM 771 N N . ASN A 1 98 ? 9.726 5.773 -26.585 1.00 93.44 98 ASN A N 1
ATOM 772 C CA . ASN A 1 98 ? 9.639 5.166 -27.912 1.00 93.44 98 ASN A CA 1
ATOM 773 C C . ASN A 1 98 ? 10.924 4.422 -28.288 1.00 93.44 98 ASN A C 1
ATOM 775 O O . ASN A 1 98 ? 10.857 3.301 -28.789 1.00 93.44 98 ASN A O 1
ATOM 779 N N . TYR A 1 99 ? 12.091 5.008 -28.014 1.00 94.12 99 TYR A N 1
ATOM 780 C CA . TYR A 1 99 ? 13.380 4.354 -28.234 1.00 94.12 99 TYR A CA 1
ATOM 781 C C . TYR A 1 99 ? 13.535 3.086 -27.381 1.00 94.12 99 TYR A C 1
ATOM 783 O O . TYR A 1 99 ? 13.906 2.032 -27.896 1.00 94.12 99 TYR A O 1
ATOM 791 N N . LEU A 1 100 ? 13.204 3.168 -26.090 1.00 93.94 100 LEU A N 1
ATOM 792 C CA . LEU A 1 100 ? 13.359 2.079 -25.123 1.00 93.94 100 LEU A CA 1
ATOM 793 C C . LEU A 1 100 ? 12.378 0.923 -25.349 1.00 93.94 100 LEU A C 1
ATOM 795 O O . LEU A 1 100 ? 12.636 -0.157 -24.829 1.00 93.94 100 LEU A O 1
ATOM 799 N N . ARG A 1 101 ? 11.279 1.137 -26.083 1.00 92.12 101 ARG A N 1
ATOM 800 C CA . ARG A 1 101 ? 10.263 0.118 -26.408 1.00 92.12 101 ARG A CA 1
ATOM 801 C C . ARG A 1 101 ? 10.253 -0.304 -27.877 1.00 92.12 101 ARG A C 1
ATOM 803 O O . ARG A 1 101 ? 9.356 -1.036 -28.297 1.00 92.12 101 ARG A O 1
ATOM 810 N N . LYS A 1 102 ? 11.200 0.182 -28.682 1.00 81.75 102 LYS A N 1
ATOM 811 C CA . LYS A 1 102 ? 11.266 -0.150 -30.105 1.00 81.75 102 LYS A CA 1
ATOM 812 C C . LYS A 1 102 ? 11.598 -1.636 -30.256 1.00 81.75 102 LYS A C 1
ATOM 814 O O . LYS A 1 102 ? 12.687 -2.065 -29.880 1.00 81.75 102 LYS A O 1
ATOM 819 N N . GLU A 1 103 ? 10.659 -2.403 -30.805 1.00 65.31 103 GLU A N 1
ATOM 820 C CA . GLU A 1 103 ? 10.894 -3.799 -31.182 1.00 65.31 103 GLU A CA 1
ATOM 821 C C . GLU A 1 103 ? 12.078 -3.861 -32.161 1.00 65.31 103 GLU A C 1
ATOM 823 O O . GLU A 1 103 ? 12.150 -3.069 -33.1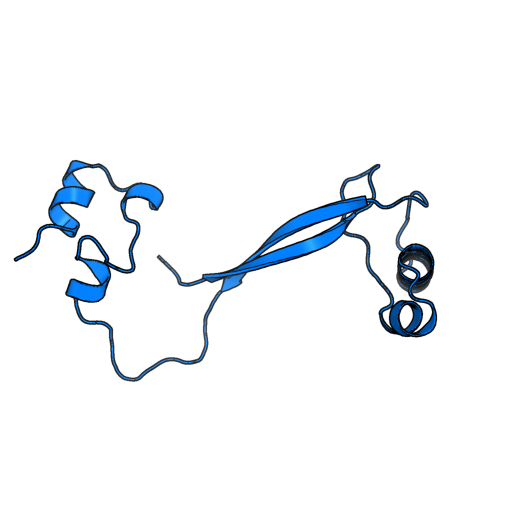07 1.00 65.31 103 GLU A O 1
ATOM 828 N N . LYS A 1 104 ? 13.037 -4.746 -31.875 1.00 57.50 104 LYS A N 1
ATOM 829 C CA . LYS A 1 104 ? 14.130 -5.092 -32.787 1.00 57.50 104 LYS A CA 1
ATOM 830 C C . LYS A 1 104 ? 13.732 -6.288 -33.628 1.00 57.50 104 LYS A C 1
ATOM 832 O O . LYS A 1 104 ? 13.151 -7.223 -33.035 1.00 57.50 104 LYS A O 1
#

Sequence (104 aa):
IYPFKLTRVVLPVDPENGEVLPMKLSVYYKSGDVSDAIKKACQELGRPWSGKWEKKEITLYTQINHSVSNKGRACNECHSKEGVMDFKSLGYPDDMVNYLRKEK